Protein AF-A0A374TNW5-F1 (afdb_monomer_lite)

Foldseek 3Di:
DDDDDWDAWFKDWAQWQVRDIAIFHTHPVLLVLCCVQPVPLSVLLVCLLVVDVLPPLVSLLSLRLSRRSSVVCVVPVHCPPPDDSVRCVVGGHPDSVRSNLRSCCRTPVVVVVVVVVVVVVVVPD

Sequence (125 aa):
MPKPKRNINASTEIEMSDGTKLKLTISWGLLIKLRALNKQLYSKFSGVVMAGAADDVLKMLDIVYCGYICQYIEDNNTLADALTQDEFIAVAPADVEAVTMAAMELISPKKMARFQNRSESAQGN

pLDDT: mean 84.32, std 17.37, range [36.81, 98.31]

Secondary structure (DSSP, 8-state):
-PPP-----EEEEEE-TTS-EEEEEE-HHHHHHHHHH-HHHHHHHHHHHHH--TT-HHHHHHHHHHHHHHHHHHHHSS-TTSPPHHHHHHT--S-HHHHHHHHHHHH-HHHHHHHHHHHHHHS--

Radius of gyration: 14.82 Å; chains: 1; bounding box: 36×27×52 Å

Structure (mmCIF, N/CA/C/O backbone):
data_AF-A0A374TNW5-F1
#
_entry.id   AF-A0A374TNW5-F1
#
loop_
_atom_site.group_PDB
_atom_site.id
_atom_site.type_symbol
_atom_site.label_atom_id
_atom_site.label_alt_id
_atom_site.label_comp_id
_atom_site.label_asym_id
_atom_site.label_entity_id
_atom_site.label_seq_id
_atom_site.pdbx_PDB_ins_code
_atom_site.Cartn_x
_atom_site.Cartn_y
_atom_site.Cartn_z
_atom_site.occupancy
_atom_site.B_iso_or_equiv
_atom_site.auth_seq_id
_atom_site.auth_comp_id
_atom_site.auth_asym_id
_atom_site.auth_atom_id
_atom_site.pdbx_PDB_model_num
ATOM 1 N N . MET A 1 1 ? 23.887 8.740 -12.421 1.00 41.75 1 MET A N 1
ATOM 2 C CA . MET A 1 1 ? 22.491 9.104 -12.762 1.00 41.75 1 MET A CA 1
ATOM 3 C C . MET A 1 1 ? 21.853 9.814 -11.572 1.00 41.75 1 MET A C 1
ATOM 5 O O . MET A 1 1 ? 22.060 9.349 -10.455 1.00 41.75 1 MET A O 1
ATOM 9 N N . PRO A 1 2 ? 21.128 10.931 -11.755 1.00 43.25 2 PRO A N 1
ATOM 10 C CA . PRO A 1 2 ? 20.403 11.572 -10.659 1.00 43.25 2 PRO A CA 1
ATOM 11 C C . PRO A 1 2 ? 19.298 10.642 -10.138 1.00 43.25 2 PRO A C 1
ATOM 13 O O . PRO A 1 2 ? 18.557 10.053 -10.927 1.00 43.25 2 PRO A O 1
ATOM 16 N N . LYS A 1 3 ? 19.192 10.496 -8.810 1.00 47.06 3 LYS A N 1
ATOM 17 C CA . LYS A 1 3 ? 18.109 9.724 -8.185 1.00 47.06 3 LYS A CA 1
ATOM 18 C C . LYS A 1 3 ? 16.762 10.347 -8.582 1.00 47.06 3 LYS A C 1
ATOM 20 O O . LYS A 1 3 ? 16.631 11.573 -8.535 1.00 47.06 3 LYS A O 1
ATOM 25 N N . PRO A 1 4 ? 15.766 9.549 -8.993 1.00 51.69 4 PRO A N 1
ATOM 26 C CA . PRO A 1 4 ? 14.474 10.087 -9.397 1.00 51.69 4 PRO A CA 1
ATOM 27 C C . PRO A 1 4 ? 13.807 10.832 -8.233 1.00 51.69 4 PRO A C 1
ATOM 29 O O . PRO A 1 4 ? 13.768 10.328 -7.112 1.00 51.69 4 PRO A O 1
ATOM 32 N N . LYS A 1 5 ? 13.267 12.029 -8.504 1.00 53.62 5 LYS A N 1
ATOM 33 C CA . LYS A 1 5 ? 12.418 12.762 -7.552 1.00 53.62 5 LYS A CA 1
ATOM 34 C C . LYS A 1 5 ? 11.108 11.988 -7.376 1.00 53.62 5 LYS A C 1
ATOM 36 O O . LYS A 1 5 ? 10.337 11.880 -8.328 1.00 53.62 5 LYS A O 1
ATOM 41 N N . ARG A 1 6 ? 10.888 11.433 -6.183 1.00 61.84 6 ARG A N 1
ATOM 42 C CA . ARG A 1 6 ? 9.651 10.737 -5.799 1.00 61.84 6 ARG A CA 1
ATOM 43 C C . ARG A 1 6 ? 8.671 11.771 -5.257 1.00 61.84 6 ARG A C 1
ATOM 45 O O . ARG A 1 6 ? 9.042 12.546 -4.380 1.00 61.84 6 ARG A O 1
ATOM 52 N N . ASN A 1 7 ? 7.460 11.800 -5.800 1.00 66.31 7 ASN A N 1
ATOM 53 C CA . ASN A 1 7 ? 6.385 12.654 -5.303 1.0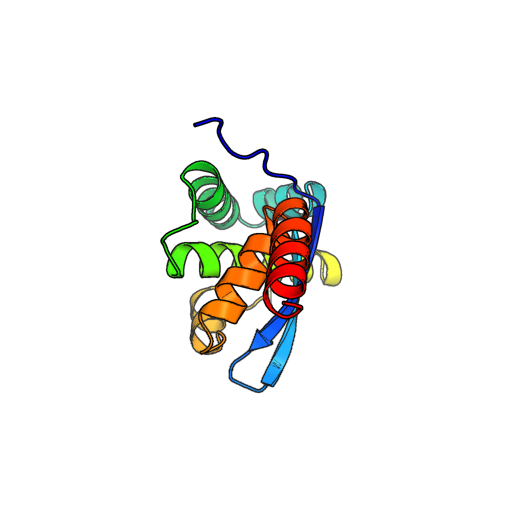0 66.31 7 ASN A CA 1
ATOM 54 C C . ASN A 1 7 ? 5.337 11.741 -4.672 1.00 66.31 7 ASN A C 1
ATOM 56 O O . ASN A 1 7 ? 4.977 10.735 -5.274 1.00 66.31 7 ASN A O 1
ATOM 60 N N . ILE A 1 8 ? 4.892 12.099 -3.474 1.00 69.25 8 ILE A N 1
ATOM 61 C CA . ILE A 1 8 ? 3.823 11.431 -2.727 1.00 69.25 8 ILE A CA 1
ATOM 62 C C . ILE A 1 8 ? 2.598 12.352 -2.752 1.00 69.25 8 ILE A C 1
ATOM 64 O O . ILE A 1 8 ? 2.783 13.569 -2.850 1.00 69.25 8 ILE A O 1
ATOM 68 N N . ASN A 1 9 ? 1.396 11.768 -2.650 1.00 82.38 9 ASN A N 1
ATOM 69 C CA . ASN A 1 9 ? 0.061 12.314 -2.950 1.00 82.38 9 ASN A CA 1
ATOM 70 C C . ASN A 1 9 ? -0.399 11.920 -4.360 1.00 82.38 9 ASN A C 1
ATOM 72 O O . ASN A 1 9 ? -0.312 12.709 -5.301 1.00 82.38 9 ASN A O 1
ATOM 76 N N . ALA A 1 10 ? -0.861 10.681 -4.484 1.00 89.69 10 ALA A N 1
ATOM 77 C CA . ALA A 1 10 ? -1.432 10.123 -5.702 1.00 89.69 10 ALA A CA 1
ATOM 78 C C . ALA A 1 10 ? -2.509 9.095 -5.349 1.00 89.69 10 ALA A C 1
ATOM 80 O O . ALA A 1 10 ? -2.457 8.487 -4.276 1.00 89.69 10 ALA A O 1
ATOM 81 N N . SER A 1 11 ? -3.441 8.902 -6.273 1.00 92.00 11 SER A N 1
ATOM 82 C CA . SER A 1 11 ? -4.442 7.847 -6.231 1.00 92.00 11 SER A CA 1
ATOM 83 C C . SER A 1 11 ? -4.578 7.196 -7.605 1.00 92.00 11 SER A C 1
ATOM 85 O O . SER A 1 11 ? -4.284 7.823 -8.624 1.00 92.00 11 SER A O 1
ATOM 87 N N . THR A 1 12 ? -4.979 5.930 -7.617 1.00 94.50 12 THR A N 1
ATOM 88 C CA . THR A 1 12 ? -5.273 5.138 -8.818 1.00 94.50 12 THR A CA 1
ATOM 89 C C . THR A 1 12 ? -6.238 4.003 -8.456 1.00 94.50 12 THR A C 1
ATOM 91 O O . THR A 1 12 ? -6.684 3.903 -7.310 1.00 94.50 12 THR A O 1
ATOM 94 N N . GLU A 1 13 ? -6.575 3.151 -9.415 1.00 95.38 13 GLU A N 1
ATOM 95 C CA . GLU A 1 13 ? -7.419 1.974 -9.229 1.00 95.38 13 GLU A CA 1
ATOM 96 C C . GLU A 1 13 ? -6.728 0.734 -9.795 1.00 95.38 13 GLU A C 1
ATOM 98 O O . GLU A 1 13 ? -5.944 0.816 -10.740 1.00 95.38 13 GLU A O 1
ATOM 103 N N . ILE A 1 14 ? -7.020 -0.425 -9.212 1.00 95.50 14 ILE A N 1
ATOM 104 C CA . ILE A 1 14 ? -6.533 -1.712 -9.702 1.00 95.50 14 ILE A CA 1
ATOM 105 C C . ILE A 1 14 ? -7.667 -2.733 -9.710 1.00 95.50 14 ILE A C 1
ATOM 107 O O . ILE A 1 14 ? -8.478 -2.781 -8.784 1.00 95.50 14 ILE A O 1
ATOM 111 N N . GLU A 1 15 ? -7.739 -3.530 -10.772 1.00 96.25 15 GLU A N 1
ATOM 112 C CA . GLU A 1 15 ? -8.688 -4.636 -10.893 1.00 96.25 15 GLU A CA 1
ATOM 113 C C . GLU A 1 15 ? -8.017 -5.935 -10.438 1.00 96.25 15 GLU A C 1
ATOM 115 O O . GLU A 1 15 ? -6.981 -6.327 -10.970 1.00 96.25 15 GLU A O 1
ATOM 120 N N . MET A 1 16 ? -8.591 -6.564 -9.418 1.00 94.62 16 MET A N 1
ATOM 121 C CA . MET A 1 16 ? -8.114 -7.790 -8.786 1.00 94.62 16 MET A CA 1
ATOM 122 C C . MET A 1 16 ? -8.509 -9.022 -9.614 1.00 94.62 16 MET A C 1
ATOM 124 O O . MET A 1 16 ? -9.346 -8.950 -10.512 1.00 94.62 16 MET A O 1
ATOM 128 N N . SER A 1 17 ? -7.917 -10.181 -9.314 1.00 93.94 17 SER A N 1
ATOM 129 C CA . SER A 1 17 ? -8.158 -11.424 -10.074 1.00 93.94 17 SER A CA 1
ATOM 130 C C . SER A 1 17 ? -9.603 -11.937 -10.022 1.00 93.94 17 SER A C 1
ATOM 132 O O . SER A 1 17 ? -10.036 -12.651 -10.925 1.00 93.94 17 SER A O 1
ATOM 134 N N . ASP A 1 18 ? -10.357 -11.559 -8.992 1.00 91.31 18 ASP A N 1
ATOM 135 C CA . ASP A 1 18 ? -11.780 -11.863 -8.827 1.00 91.31 18 ASP A CA 1
ATOM 136 C C . ASP A 1 18 ? -12.703 -10.844 -9.530 1.00 91.31 18 ASP A C 1
ATOM 138 O O . ASP A 1 18 ? -13.927 -10.954 -9.445 1.00 91.31 18 ASP A O 1
ATOM 142 N N . GLY A 1 19 ? -12.131 -9.856 -10.230 1.00 92.31 19 GLY A N 1
ATOM 143 C CA . GLY A 1 19 ? -12.843 -8.760 -10.890 1.00 92.31 19 GLY A CA 1
ATOM 144 C C . GLY A 1 19 ? -13.180 -7.584 -9.968 1.00 92.31 19 GLY A C 1
ATOM 145 O O . GLY A 1 19 ? -13.754 -6.591 -10.424 1.00 92.31 19 GLY A O 1
ATOM 146 N N . THR A 1 20 ? -12.830 -7.651 -8.678 1.00 93.12 20 THR A N 1
ATOM 147 C CA . THR A 1 20 ? -13.035 -6.545 -7.739 1.00 93.12 20 THR A CA 1
ATOM 148 C C . THR A 1 20 ? -12.136 -5.369 -8.109 1.00 93.12 20 THR A C 1
ATOM 150 O O . THR A 1 20 ? -10.939 -5.531 -8.326 1.00 93.12 20 THR A O 1
ATOM 153 N N . LYS A 1 21 ? -12.682 -4.150 -8.125 1.00 95.31 21 LYS A N 1
ATOM 154 C CA . LYS A 1 21 ? -11.893 -2.925 -8.320 1.00 95.31 21 LYS A CA 1
ATOM 155 C C . LYS A 1 21 ? -11.581 -2.274 -6.984 1.00 95.31 21 LYS A C 1
ATOM 157 O O . LYS A 1 21 ? -12.494 -1.900 -6.249 1.00 95.31 21 LYS A O 1
ATOM 162 N N . LEU A 1 22 ? -10.296 -2.118 -6.684 1.00 95.62 22 LEU A N 1
ATOM 163 C CA . LEU A 1 22 ? -9.817 -1.463 -5.472 1.00 95.62 22 LEU A CA 1
ATOM 164 C C . LEU A 1 22 ? -9.251 -0.086 -5.798 1.00 95.62 22 LEU A C 1
ATOM 166 O O . LEU A 1 22 ? -8.427 0.069 -6.698 1.00 95.62 22 LEU A O 1
ATOM 170 N N . LYS A 1 23 ? -9.660 0.910 -5.011 1.00 96.75 23 LYS A N 1
ATOM 171 C CA . LYS A 1 23 ? -9.017 2.224 -4.996 1.00 96.75 23 LYS A CA 1
ATOM 172 C C . LYS A 1 23 ? -7.726 2.150 -4.196 1.00 96.75 23 LYS A C 1
ATOM 174 O O . LYS A 1 23 ? -7.670 1.513 -3.145 1.00 96.75 23 LYS A O 1
ATOM 179 N N . LEU A 1 24 ? -6.701 2.826 -4.690 1.00 96.88 24 LEU A N 1
ATOM 180 C CA . LEU A 1 24 ? -5.388 2.900 -4.073 1.00 96.88 24 LEU A CA 1
ATOM 181 C C . LEU A 1 24 ? -5.023 4.366 -3.895 1.00 96.88 24 LEU A C 1
ATOM 183 O O . LEU A 1 24 ? -5.087 5.130 -4.854 1.00 96.88 24 LEU A O 1
ATOM 187 N N . THR A 1 25 ? -4.564 4.743 -2.706 1.00 95.94 25 THR A N 1
ATOM 188 C CA . THR A 1 25 ? -4.142 6.119 -2.425 1.00 95.94 25 THR A CA 1
ATOM 189 C C . THR A 1 25 ? -2.893 6.114 -1.564 1.00 95.94 25 THR A C 1
ATOM 191 O O . THR A 1 25 ? -2.793 5.352 -0.613 1.00 95.94 25 THR A O 1
ATOM 194 N N . ILE A 1 26 ? -1.933 6.994 -1.848 1.00 94.94 26 ILE A N 1
ATOM 195 C CA . ILE A 1 26 ? -0.816 7.274 -0.939 1.00 94.94 26 ILE A CA 1
ATOM 196 C C . ILE A 1 26 ? -0.696 8.783 -0.757 1.00 94.94 26 ILE A C 1
ATOM 198 O O . ILE A 1 26 ? -0.419 9.521 -1.704 1.00 94.94 26 ILE A O 1
ATOM 202 N N . SER A 1 27 ? -0.821 9.239 0.489 1.00 92.62 27 SER A N 1
ATOM 203 C CA . SER A 1 27 ? -0.568 10.623 0.894 1.00 92.62 27 SER A CA 1
ATOM 204 C C . SER A 1 27 ? 0.287 10.682 2.156 1.00 92.62 27 SER A C 1
ATOM 206 O O . SER A 1 27 ? 0.349 9.725 2.932 1.00 92.62 27 SER A O 1
ATOM 208 N N . TRP A 1 28 ? 0.937 11.820 2.404 1.00 91.88 28 TRP A N 1
ATOM 209 C CA . TRP A 1 28 ? 1.736 11.998 3.624 1.00 91.88 28 TRP A CA 1
ATOM 210 C C . TRP A 1 28 ? 0.912 11.797 4.900 1.00 91.88 28 TRP A C 1
ATOM 212 O O . TRP A 1 28 ? 1.378 11.151 5.837 1.00 91.88 28 TRP A O 1
ATOM 222 N N . GLY A 1 29 ? -0.322 12.312 4.923 1.00 94.06 29 GLY A N 1
ATOM 223 C CA . GLY A 1 29 ? -1.222 12.170 6.067 1.00 94.06 29 GLY A CA 1
ATOM 224 C C . GLY A 1 29 ? -1.577 10.709 6.343 1.00 94.06 29 GLY A C 1
ATOM 225 O O . GLY A 1 29 ? -1.498 10.263 7.488 1.00 94.06 29 GLY A O 1
ATOM 226 N N . LEU A 1 30 ? -1.892 9.942 5.297 1.00 96.44 30 LEU A N 1
ATOM 227 C CA . LEU A 1 30 ? -2.238 8.524 5.428 1.00 96.44 30 LEU A CA 1
ATOM 228 C C . LEU A 1 30 ? -1.030 7.668 5.815 1.00 96.44 30 LEU A C 1
ATOM 230 O O . LEU A 1 30 ? -1.172 6.764 6.630 1.00 96.44 30 LEU A O 1
ATOM 234 N N . LEU A 1 31 ? 0.171 7.991 5.331 1.00 95.81 31 LEU A N 1
ATOM 235 C CA . LEU A 1 31 ? 1.397 7.309 5.754 1.00 95.81 31 LEU A CA 1
ATOM 236 C C . LEU A 1 31 ? 1.731 7.559 7.232 1.00 95.81 31 LEU A C 1
ATOM 238 O O . LEU A 1 31 ? 2.212 6.655 7.915 1.00 95.81 31 LEU A O 1
ATOM 242 N N . ILE A 1 32 ? 1.455 8.762 7.750 1.00 96.44 32 ILE A N 1
ATOM 243 C CA . ILE A 1 32 ? 1.597 9.059 9.184 1.00 96.44 32 ILE A CA 1
ATOM 244 C C . ILE A 1 32 ? 0.595 8.235 9.999 1.00 96.44 32 ILE A C 1
ATOM 246 O O . ILE A 1 32 ? 0.990 7.614 10.988 1.00 96.44 32 ILE A O 1
ATOM 250 N N . LYS A 1 33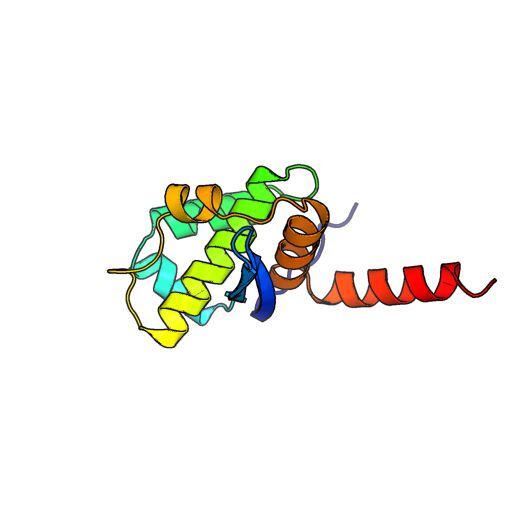 ? -0.674 8.179 9.569 1.00 96.94 33 LYS A N 1
ATOM 251 C CA . LYS A 1 33 ? -1.695 7.340 10.216 1.00 96.94 33 LYS A CA 1
ATOM 252 C C . LYS A 1 33 ? -1.306 5.862 10.185 1.00 96.94 33 LYS A C 1
ATOM 254 O O . LYS A 1 33 ? -1.325 5.206 11.221 1.00 96.94 33 LYS A O 1
ATOM 259 N N . LEU A 1 34 ? -0.866 5.362 9.031 1.00 97.25 34 LEU A N 1
ATOM 260 C CA . LEU A 1 34 ? -0.374 3.998 8.883 1.00 97.25 34 LEU A CA 1
ATOM 261 C C . LEU A 1 34 ? 0.786 3.720 9.837 1.00 97.25 34 LEU A C 1
ATOM 263 O O . LEU A 1 34 ? 0.779 2.704 10.514 1.00 97.25 34 LEU A O 1
ATOM 267 N N . ARG A 1 35 ? 1.767 4.618 9.954 1.00 97.38 35 ARG A N 1
ATOM 268 C CA . ARG A 1 35 ? 2.879 4.434 10.896 1.00 97.38 35 ARG A CA 1
ATOM 269 C C . ARG A 1 35 ? 2.406 4.323 12.348 1.00 97.38 35 ARG A C 1
ATOM 271 O O . ARG A 1 35 ? 3.025 3.585 13.114 1.00 97.38 35 ARG A O 1
ATOM 278 N N . ALA A 1 36 ? 1.364 5.064 12.723 1.00 97.19 36 ALA A N 1
ATOM 279 C CA . ALA A 1 36 ? 0.783 5.011 14.062 1.00 97.19 36 ALA A CA 1
ATOM 280 C C . ALA A 1 36 ? 0.014 3.703 14.312 1.00 97.19 36 ALA A C 1
ATOM 282 O O . ALA A 1 36 ? 0.136 3.134 15.392 1.00 97.19 36 ALA A O 1
ATOM 283 N N . LEU A 1 37 ? -0.727 3.211 13.313 1.00 96.50 37 LEU A N 1
ATOM 284 C CA . LEU A 1 37 ? -1.528 1.985 13.405 1.00 96.50 37 LEU A CA 1
ATOM 285 C C . LEU A 1 37 ? -0.687 0.708 13.233 1.00 96.50 37 LEU A C 1
ATOM 287 O O . LEU A 1 37 ? -0.902 -0.284 13.919 1.00 96.50 37 LEU A O 1
ATOM 291 N N . ASN A 1 38 ? 0.284 0.728 12.321 1.00 96.38 38 ASN A N 1
ATOM 292 C CA . ASN A 1 38 ? 1.150 -0.396 11.988 1.00 96.38 38 ASN A CA 1
ATOM 293 C C . ASN A 1 38 ? 2.536 0.083 11.512 1.00 96.38 38 ASN A C 1
ATOM 295 O O . ASN A 1 38 ? 2.828 0.241 10.320 1.00 96.38 38 ASN A O 1
ATOM 299 N N . LYS A 1 39 ? 3.442 0.269 12.478 1.00 96.12 39 LYS A N 1
ATOM 300 C CA . LYS A 1 39 ? 4.827 0.699 12.234 1.00 96.12 39 LYS A CA 1
ATOM 301 C C . LYS A 1 39 ? 5.603 -0.266 11.330 1.00 96.12 39 LYS A C 1
ATOM 303 O O . LYS A 1 39 ? 6.469 0.187 10.577 1.00 96.12 39 LYS A O 1
ATOM 308 N N . GLN A 1 40 ? 5.326 -1.568 11.405 1.00 95.19 40 GLN A N 1
ATOM 309 C CA . GLN A 1 40 ? 6.042 -2.586 10.635 1.00 95.19 40 GLN A CA 1
ATOM 310 C C . GLN A 1 40 ? 5.719 -2.460 9.143 1.00 95.19 40 GLN A C 1
ATOM 312 O O . GLN A 1 40 ? 6.635 -2.413 8.322 1.00 95.19 40 GLN A O 1
ATOM 317 N N . LEU A 1 41 ? 4.434 -2.313 8.806 1.00 94.31 41 LEU A N 1
ATOM 318 C CA . LEU A 1 41 ? 3.971 -2.133 7.429 1.00 94.31 41 LEU A CA 1
ATOM 319 C C . LEU A 1 41 ? 4.529 -0.841 6.824 1.00 94.31 41 LEU A C 1
ATOM 321 O O . LEU A 1 41 ? 5.118 -0.868 5.743 1.00 94.31 41 LEU A O 1
ATOM 325 N N . TYR A 1 42 ? 4.464 0.270 7.568 1.00 95.62 42 TYR A N 1
ATOM 326 C CA . TYR A 1 42 ? 5.106 1.522 7.156 1.00 95.62 42 TYR A CA 1
ATOM 327 C C . TYR A 1 42 ? 6.611 1.342 6.898 1.00 95.62 42 TYR A C 1
ATOM 329 O O . TYR A 1 42 ? 7.137 1.819 5.892 1.00 95.62 42 TYR A O 1
ATOM 337 N N . SER A 1 43 ? 7.315 0.640 7.794 1.00 95.12 43 SER A N 1
ATOM 338 C CA . SER A 1 43 ? 8.760 0.416 7.668 1.00 95.12 43 SER A CA 1
ATOM 339 C C . SER A 1 43 ? 9.087 -0.381 6.406 1.00 95.12 43 SER A C 1
ATOM 341 O O . SER A 1 43 ? 9.981 0.023 5.661 1.00 95.12 43 SER A O 1
ATOM 343 N N . LYS A 1 44 ? 8.315 -1.438 6.115 1.00 92.75 44 LYS A N 1
ATOM 344 C CA . LYS A 1 44 ? 8.441 -2.244 4.893 1.00 92.75 44 LYS A CA 1
ATOM 345 C C . LYS A 1 44 ? 8.273 -1.384 3.638 1.00 92.75 44 LYS A C 1
ATOM 347 O O . LYS A 1 44 ? 9.190 -1.323 2.821 1.00 92.75 44 LYS A O 1
ATOM 352 N N . PHE A 1 45 ? 7.168 -0.642 3.542 1.00 92.31 45 PHE A N 1
ATOM 353 C CA . PHE A 1 45 ? 6.917 0.279 2.430 1.00 92.31 45 PHE A CA 1
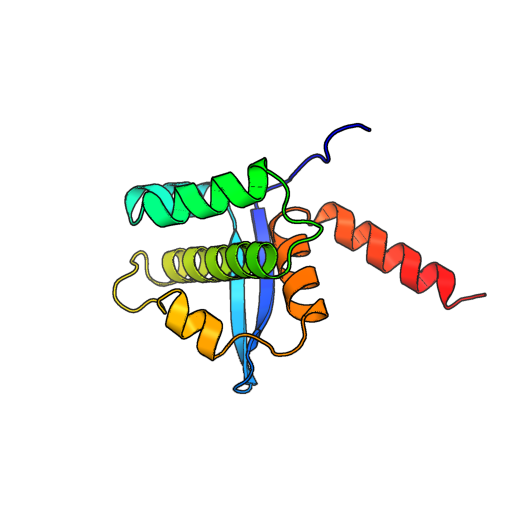ATOM 354 C C . PHE A 1 45 ? 8.051 1.301 2.265 1.00 92.31 45 PHE A C 1
ATOM 356 O O . PHE A 1 45 ? 8.588 1.479 1.172 1.00 92.31 45 PHE A O 1
ATOM 363 N N . SER A 1 46 ? 8.464 1.951 3.358 1.00 91.12 46 SER A N 1
ATOM 364 C CA . SER A 1 46 ? 9.522 2.963 3.314 1.00 91.12 46 SER A CA 1
ATOM 365 C C . SER A 1 46 ? 10.859 2.383 2.841 1.00 91.12 46 SER A C 1
ATOM 367 O O . SER A 1 46 ? 11.562 3.029 2.064 1.00 91.12 46 SER A O 1
ATOM 369 N N . GLY A 1 47 ? 11.182 1.149 3.242 1.00 89.69 47 GLY A N 1
ATOM 370 C CA . GLY A 1 47 ? 12.367 0.423 2.796 1.00 89.69 47 GLY A CA 1
ATOM 371 C C . GLY A 1 47 ? 12.328 0.140 1.298 1.00 89.69 47 GLY A C 1
ATOM 372 O O . GLY A 1 47 ? 13.286 0.465 0.597 1.00 89.69 47 GLY A O 1
ATOM 373 N N . VAL A 1 48 ? 11.200 -0.372 0.796 1.00 88.62 48 VAL A N 1
ATOM 374 C CA . VAL A 1 48 ? 10.974 -0.620 -0.637 1.00 88.62 48 VAL A CA 1
ATOM 375 C C . VAL A 1 48 ? 11.139 0.661 -1.452 1.00 88.62 48 VAL A C 1
ATOM 377 O O . VAL A 1 48 ? 11.927 0.712 -2.402 1.00 88.62 48 VAL A O 1
ATOM 380 N N . VAL A 1 49 ? 10.453 1.732 -1.048 1.00 84.19 49 VAL A N 1
ATOM 381 C CA . VAL A 1 49 ? 10.523 3.013 -1.751 1.00 84.19 49 VAL A CA 1
ATOM 382 C C . VAL A 1 49 ? 11.943 3.566 -1.717 1.00 84.19 49 VAL A C 1
ATOM 384 O O . VAL A 1 49 ? 12.421 4.031 -2.746 1.00 84.19 49 VAL A O 1
ATOM 387 N N . MET A 1 50 ? 12.653 3.504 -0.587 1.00 79.94 50 MET A N 1
ATOM 388 C CA . MET A 1 50 ? 14.009 4.051 -0.466 1.00 79.94 50 MET A CA 1
ATOM 389 C C . MET A 1 50 ? 15.051 3.249 -1.250 1.00 79.94 50 MET A C 1
ATOM 391 O O . MET A 1 50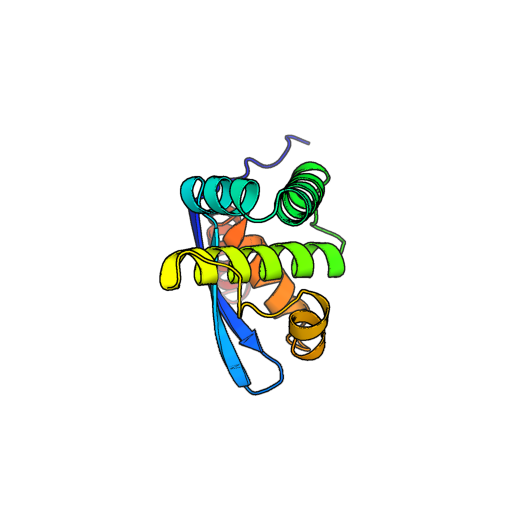 ? 15.845 3.870 -1.966 1.00 79.94 50 MET A O 1
ATOM 395 N N . ALA A 1 51 ? 15.008 1.916 -1.172 1.00 78.56 51 ALA A N 1
ATOM 396 C CA . ALA A 1 51 ? 15.911 1.006 -1.879 1.00 78.56 51 ALA A CA 1
ATOM 397 C C . ALA A 1 51 ? 15.728 1.052 -3.405 1.00 78.56 51 ALA A C 1
ATOM 399 O O . ALA A 1 51 ? 16.688 0.861 -4.146 1.00 78.56 51 ALA A O 1
ATOM 400 N N . GLY A 1 52 ? 14.522 1.392 -3.866 1.00 70.56 52 GLY A N 1
ATOM 401 C CA . GLY A 1 52 ? 14.140 1.310 -5.270 1.00 70.56 52 GLY A CA 1
ATOM 402 C C . GLY A 1 52 ? 13.425 -0.009 -5.555 1.00 70.56 52 GLY A C 1
ATOM 403 O O . GLY A 1 52 ? 13.876 -1.075 -5.144 1.00 70.56 52 GLY A O 1
ATOM 404 N N . ALA A 1 53 ? 12.295 0.090 -6.253 1.00 69.31 53 ALA A N 1
ATOM 405 C CA . ALA A 1 53 ? 11.406 -1.035 -6.544 1.00 69.31 53 ALA A CA 1
ATOM 406 C C . ALA A 1 53 ? 11.349 -1.396 -8.038 1.00 69.31 53 ALA A C 1
ATOM 408 O O . ALA A 1 53 ? 10.655 -2.333 -8.398 1.00 69.31 53 ALA A O 1
ATOM 409 N N . ALA A 1 54 ? 12.058 -0.652 -8.900 1.00 64.62 54 ALA A N 1
ATOM 410 C CA . ALA A 1 54 ? 11.858 -0.653 -10.354 1.00 64.62 54 ALA A CA 1
ATOM 411 C C . ALA A 1 54 ? 11.967 -2.035 -11.021 1.00 64.62 54 ALA A C 1
ATOM 413 O O . ALA A 1 54 ? 11.250 -2.275 -11.983 1.00 64.62 54 ALA A O 1
ATOM 414 N N . ASP A 1 55 ? 12.804 -2.924 -10.483 1.00 71.31 55 ASP A N 1
ATOM 415 C CA . ASP A 1 55 ? 13.143 -4.204 -11.118 1.00 71.31 55 ASP A CA 1
ATOM 416 C C . ASP A 1 55 ? 12.605 -5.423 -10.340 1.00 71.31 55 ASP A C 1
ATOM 418 O O . ASP A 1 55 ? 13.035 -6.550 -10.571 1.00 71.31 55 ASP A O 1
ATOM 422 N N . ASP A 1 56 ? 11.700 -5.216 -9.376 1.00 87.00 56 ASP A N 1
ATOM 423 C CA . ASP A 1 56 ? 11.217 -6.272 -8.480 1.00 87.00 56 ASP A CA 1
ATOM 424 C C . ASP A 1 56 ? 9.692 -6.206 -8.329 1.00 87.00 56 ASP A C 1
ATOM 426 O O . ASP A 1 56 ? 9.148 -5.355 -7.622 1.00 87.00 56 ASP A O 1
ATOM 430 N N . VAL A 1 57 ? 8.999 -7.126 -9.006 1.00 86.81 57 VAL A N 1
ATOM 431 C CA . VAL A 1 57 ? 7.530 -7.180 -9.037 1.00 86.81 57 VAL A CA 1
ATOM 432 C C . VAL A 1 57 ? 6.916 -7.364 -7.648 1.00 86.81 57 VAL A C 1
ATOM 434 O O . VAL A 1 57 ? 5.878 -6.774 -7.359 1.00 86.81 57 VAL A O 1
ATOM 437 N N . LEU A 1 58 ? 7.569 -8.105 -6.749 1.00 90.38 58 LEU A N 1
ATOM 438 C CA . LEU A 1 58 ? 7.054 -8.309 -5.394 1.00 90.38 58 LEU A CA 1
ATOM 439 C C . LEU A 1 58 ? 7.140 -7.012 -4.583 1.00 90.38 58 LEU A C 1
ATOM 441 O O . LEU A 1 58 ? 6.228 -6.687 -3.825 1.00 90.38 58 LEU A O 1
ATOM 445 N N . LYS A 1 59 ? 8.186 -6.211 -4.811 1.00 91.31 59 LYS A N 1
ATOM 446 C CA . LYS A 1 59 ? 8.284 -4.858 -4.246 1.00 91.31 59 LYS A CA 1
ATOM 447 C C . LYS A 1 59 ? 7.267 -3.892 -4.851 1.00 91.31 59 LYS A C 1
ATOM 449 O O . LYS A 1 59 ? 6.792 -3.004 -4.145 1.00 91.31 59 LYS A O 1
ATOM 454 N N . MET A 1 60 ? 6.915 -4.038 -6.128 1.00 92.38 60 MET A N 1
ATOM 455 C CA . MET A 1 60 ? 5.809 -3.268 -6.711 1.00 92.38 60 MET A CA 1
ATOM 456 C C . MET A 1 60 ? 4.482 -3.643 -6.056 1.00 92.38 60 MET A C 1
ATOM 458 O O . MET A 1 60 ? 3.724 -2.756 -5.668 1.00 92.38 60 MET A O 1
ATOM 462 N N . LEU A 1 61 ? 4.245 -4.933 -5.823 1.00 93.62 61 LEU A N 1
ATOM 463 C CA . LEU A 1 61 ? 3.052 -5.405 -5.128 1.00 93.62 61 LEU A CA 1
ATOM 464 C C . LEU A 1 61 ? 2.986 -4.899 -3.675 1.00 93.62 61 LEU A C 1
ATOM 466 O O . LEU A 1 61 ? 1.917 -4.503 -3.218 1.00 93.62 61 LEU A O 1
ATOM 470 N N . ASP A 1 62 ? 4.123 -4.796 -2.975 1.00 94.62 62 ASP A N 1
ATOM 471 C CA . ASP A 1 62 ? 4.201 -4.143 -1.656 1.00 94.62 62 ASP A CA 1
ATOM 472 C C . ASP A 1 62 ? 3.758 -2.666 -1.696 1.00 94.62 62 ASP A C 1
ATOM 474 O O . ASP A 1 62 ? 3.138 -2.171 -0.750 1.00 94.62 62 ASP A O 1
ATOM 478 N N . ILE A 1 63 ? 4.072 -1.942 -2.777 1.00 94.56 63 ILE A N 1
ATOM 479 C CA . ILE A 1 63 ? 3.638 -0.549 -2.968 1.00 94.56 63 ILE A CA 1
ATOM 480 C C . ILE A 1 63 ? 2.127 -0.488 -3.207 1.00 94.56 63 ILE A C 1
ATOM 482 O O . ILE A 1 63 ? 1.458 0.339 -2.586 1.00 94.56 63 ILE A O 1
ATOM 486 N N . VAL A 1 64 ? 1.592 -1.363 -4.064 1.00 96.00 64 VAL A N 1
ATOM 487 C CA . VAL A 1 64 ? 0.147 -1.462 -4.329 1.00 96.00 64 VAL A CA 1
ATOM 488 C C . VAL A 1 64 ? -0.611 -1.783 -3.039 1.00 96.00 64 VAL A C 1
ATOM 490 O O . VAL A 1 64 ? -1.564 -1.083 -2.702 1.00 96.00 64 VAL A O 1
ATOM 493 N N . TYR A 1 65 ? -0.143 -2.763 -2.262 1.00 97.25 65 TYR A N 1
ATOM 494 C CA . TYR A 1 65 ? -0.743 -3.118 -0.976 1.00 97.25 65 TYR A CA 1
ATOM 495 C C . TYR A 1 65 ? -0.717 -1.949 0.021 1.00 97.25 65 TYR A C 1
ATOM 497 O O . TYR A 1 65 ? -1.708 -1.685 0.698 1.00 97.25 65 TYR A O 1
ATOM 505 N N . CYS A 1 66 ? 0.375 -1.178 0.077 1.00 96.88 66 CYS A N 1
ATOM 506 C CA . CYS A 1 66 ? 0.415 0.049 0.877 1.00 96.88 66 CYS A CA 1
ATOM 507 C C . CYS A 1 66 ? -0.644 1.070 0.419 1.00 96.88 66 CYS A C 1
ATOM 509 O O . CYS A 1 66 ? -1.309 1.677 1.257 1.00 96.88 66 CYS A O 1
ATOM 511 N N . GLY A 1 67 ? -0.840 1.223 -0.896 1.00 97.06 67 GLY A N 1
ATOM 512 C CA . GLY A 1 67 ? -1.893 2.066 -1.467 1.00 97.06 67 GLY A CA 1
ATOM 513 C C . GLY A 1 67 ? -3.302 1.630 -1.057 1.00 97.06 67 GLY A C 1
ATOM 514 O O . GLY A 1 67 ? -4.116 2.477 -0.693 1.00 97.06 67 GLY A O 1
ATOM 515 N N . TYR A 1 68 ? -3.565 0.321 -1.045 1.00 97.94 68 TYR A N 1
ATOM 516 C CA . TYR A 1 68 ? -4.814 -0.251 -0.532 1.00 97.94 68 TYR A CA 1
ATOM 517 C C . TYR A 1 68 ? -5.004 0.064 0.957 1.00 97.94 68 TYR A C 1
ATOM 519 O O . TYR A 1 68 ? -6.042 0.581 1.356 1.00 97.94 68 TYR A O 1
ATOM 527 N N . ILE A 1 69 ? -3.984 -0.179 1.783 1.00 98.31 69 ILE A N 1
ATOM 528 C CA . ILE A 1 69 ? -4.057 0.059 3.229 1.00 98.31 69 ILE A CA 1
ATOM 529 C C . ILE A 1 69 ? -4.282 1.539 3.546 1.00 98.31 69 ILE A C 1
ATOM 531 O O . ILE A 1 69 ? -5.067 1.880 4.430 1.00 98.31 69 ILE A O 1
ATOM 535 N N . CYS A 1 70 ? -3.608 2.436 2.832 1.00 97.75 70 CYS A N 1
ATOM 536 C CA . CYS A 1 70 ? -3.816 3.866 2.996 1.00 97.75 70 CYS A CA 1
ATOM 537 C C . CYS A 1 70 ? -5.235 4.287 2.584 1.00 97.75 70 CYS A C 1
ATOM 539 O O . CYS A 1 70 ? -5.847 5.041 3.338 1.00 97.75 70 CYS A O 1
ATOM 541 N N . GLN A 1 71 ? -5.777 3.769 1.476 1.00 97.88 71 GLN A N 1
ATOM 542 C CA . GLN A 1 71 ? -7.179 3.993 1.107 1.00 97.88 71 GLN A CA 1
ATOM 543 C C . GLN A 1 71 ? -8.137 3.448 2.178 1.00 97.88 71 GLN A C 1
ATOM 545 O O . GLN A 1 71 ? -9.057 4.136 2.604 1.00 97.88 71 GLN A O 1
ATOM 550 N N . TYR A 1 72 ? -7.882 2.248 2.698 1.00 98.25 72 TYR A N 1
ATOM 551 C CA . TYR A 1 72 ? -8.716 1.649 3.735 1.00 98.25 72 TYR A CA 1
ATOM 552 C C . TYR A 1 72 ? -8.731 2.490 5.023 1.00 98.25 72 TYR A C 1
ATOM 554 O O . TYR A 1 72 ? -9.784 2.683 5.632 1.00 98.25 72 TYR A O 1
ATOM 562 N N . ILE A 1 73 ? -7.578 3.037 5.428 1.00 97.88 73 ILE A N 1
ATOM 563 C CA . ILE A 1 73 ? -7.480 3.982 6.551 1.00 97.88 73 ILE A CA 1
ATOM 564 C C . ILE A 1 73 ? -8.236 5.282 6.251 1.00 97.88 73 ILE A C 1
ATOM 566 O O . ILE A 1 73 ? -8.790 5.880 7.172 1.00 97.88 73 ILE A O 1
ATOM 570 N N . GLU A 1 74 ? -8.220 5.761 5.009 1.00 97.19 74 GLU A N 1
ATOM 571 C CA . GLU A 1 74 ? -8.972 6.953 4.612 1.00 97.19 74 GLU A CA 1
ATOM 572 C C . GLU A 1 74 ? -10.474 6.751 4.820 1.00 97.19 74 GLU A C 1
ATOM 574 O O . GLU A 1 74 ? -11.113 7.588 5.458 1.00 97.19 74 GLU A O 1
ATOM 579 N N . ASP A 1 75 ? -10.992 5.605 4.380 1.00 97.00 75 ASP A N 1
ATOM 580 C CA . ASP A 1 75 ? -12.421 5.301 4.416 1.00 97.00 75 ASP A CA 1
ATOM 581 C C . ASP A 1 75 ? -12.912 4.889 5.817 1.00 97.00 75 ASP A C 1
ATOM 583 O O . ASP A 1 75 ? -14.028 5.226 6.208 1.00 97.00 75 ASP A O 1
ATOM 587 N N . ASN A 1 76 ? -12.078 4.193 6.602 1.00 97.06 76 ASN A N 1
ATOM 588 C CA . ASN A 1 76 ? -12.507 3.541 7.851 1.00 97.06 76 ASN A CA 1
ATOM 589 C C . ASN A 1 76 ? -11.789 4.047 9.114 1.00 97.06 76 ASN A C 1
ATOM 591 O O . ASN A 1 76 ? -12.210 3.752 10.231 1.00 97.06 76 ASN A O 1
ATOM 595 N N . ASN A 1 77 ? -10.684 4.786 8.971 1.00 94.12 77 ASN A N 1
ATOM 596 C CA . ASN A 1 77 ? -9.841 5.276 10.071 1.00 94.12 77 ASN A CA 1
ATOM 597 C C . ASN A 1 77 ? -9.347 4.172 11.041 1.00 94.12 77 ASN A C 1
ATOM 599 O O . ASN A 1 77 ? -9.059 4.438 12.209 1.00 94.12 77 ASN A O 1
ATOM 603 N N . THR A 1 78 ? -9.231 2.934 10.552 1.00 95.19 78 THR A N 1
ATOM 604 C CA . THR A 1 78 ? -8.783 1.738 11.285 1.00 95.19 78 THR A CA 1
ATOM 605 C C . THR A 1 78 ? -8.130 0.730 10.325 1.00 95.19 78 THR A C 1
ATOM 607 O O . THR A 1 78 ? -8.044 0.993 9.128 1.00 95.19 78 THR A O 1
ATOM 610 N N . LEU A 1 79 ? -7.664 -0.410 10.849 1.00 96.12 79 LEU A N 1
ATOM 611 C CA . LEU A 1 79 ? -7.156 -1.569 10.095 1.00 96.12 79 LEU A CA 1
ATOM 612 C C . LEU A 1 79 ? -7.852 -2.894 10.458 1.00 96.12 79 LEU A C 1
ATOM 614 O O . LEU A 1 79 ? -7.413 -3.937 9.992 1.00 96.12 79 LEU A O 1
ATOM 618 N N . ALA A 1 80 ? -8.874 -2.874 11.322 1.00 93.81 80 ALA A N 1
ATOM 619 C CA . ALA A 1 80 ? -9.423 -4.088 11.937 1.00 93.81 80 ALA A CA 1
ATOM 620 C C . ALA A 1 80 ? -9.916 -5.140 10.924 1.00 93.81 80 ALA A C 1
ATOM 622 O O .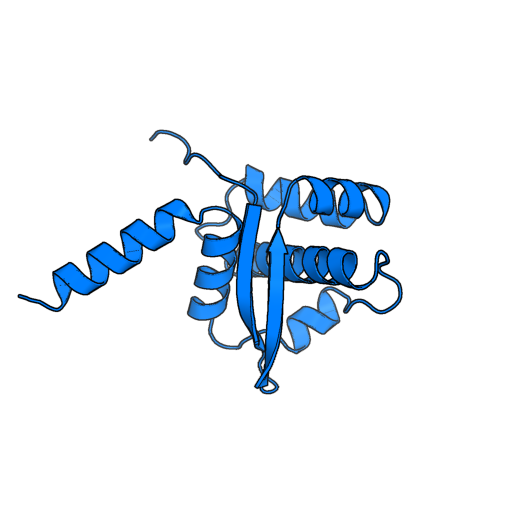 ALA A 1 80 ? -9.653 -6.319 11.133 1.00 93.81 80 ALA A O 1
ATOM 623 N N . ASP A 1 81 ? -10.537 -4.705 9.823 1.00 95.38 81 ASP A N 1
ATOM 624 C CA . ASP A 1 81 ? -11.076 -5.588 8.776 1.00 95.38 81 ASP A CA 1
ATOM 625 C C . ASP A 1 81 ? -10.409 -5.340 7.411 1.00 95.38 81 ASP A C 1
ATOM 627 O O . ASP A 1 81 ? -10.981 -5.618 6.355 1.00 95.38 81 ASP A O 1
ATOM 631 N N . ALA A 1 82 ? -9.208 -4.752 7.416 1.00 96.38 82 ALA A N 1
ATOM 632 C CA . ALA A 1 82 ? -8.407 -4.638 6.206 1.00 96.38 82 ALA A CA 1
ATOM 633 C C . ALA A 1 82 ? -7.858 -6.019 5.828 1.00 96.38 82 ALA A C 1
ATOM 635 O O . ALA A 1 82 ? -7.438 -6.774 6.706 1.00 96.38 82 ALA A O 1
ATOM 636 N N . LEU A 1 83 ? -7.792 -6.315 4.527 1.00 95.38 83 LEU A N 1
ATOM 637 C CA . LEU A 1 83 ? -7.104 -7.505 4.033 1.00 95.38 83 LEU A CA 1
ATOM 638 C C . LEU A 1 83 ? -5.671 -7.503 4.557 1.00 95.38 83 LEU A C 1
ATOM 640 O O . LEU A 1 83 ? -4.954 -6.502 4.455 1.00 95.38 83 LEU A O 1
ATOM 644 N N . THR A 1 84 ? -5.246 -8.643 5.083 1.00 95.75 84 THR A N 1
ATOM 645 C CA . THR A 1 84 ? -3.837 -8.894 5.349 1.00 95.75 84 THR A CA 1
ATOM 646 C C . THR A 1 84 ? -3.055 -8.941 4.039 1.00 95.75 84 THR A C 1
ATOM 648 O O . THR A 1 84 ? -3.609 -9.033 2.941 1.00 95.75 84 THR A O 1
ATOM 651 N N . GLN A 1 85 ? -1.727 -8.898 4.142 1.00 94.19 85 GLN A N 1
ATOM 652 C CA . GLN A 1 85 ? -0.886 -8.946 2.955 1.00 94.19 85 GLN A CA 1
ATOM 653 C C . GLN A 1 85 ? -1.052 -10.264 2.186 1.00 94.19 85 GLN A C 1
ATOM 655 O O . GLN A 1 85 ? -1.125 -10.237 0.961 1.00 94.19 85 GLN A O 1
ATOM 660 N N . ASP A 1 86 ? -1.133 -11.394 2.886 1.00 94.31 86 ASP A N 1
ATOM 661 C CA . ASP A 1 86 ? -1.276 -12.704 2.248 1.00 94.31 86 ASP A CA 1
ATOM 662 C C . ASP A 1 86 ? -2.639 -12.837 1.559 1.00 94.31 86 ASP A C 1
ATOM 664 O O . ASP A 1 86 ? -2.710 -13.318 0.430 1.00 94.31 86 ASP A O 1
ATOM 668 N N . GLU A 1 87 ? -3.708 -12.332 2.183 1.00 95.19 87 GLU A N 1
ATOM 669 C CA . GLU A 1 87 ? -5.042 -12.282 1.572 1.00 95.19 87 GLU A CA 1
ATOM 670 C C . GLU A 1 87 ? -5.061 -11.375 0.341 1.00 95.19 87 GLU A C 1
ATOM 672 O O . GLU A 1 87 ? -5.597 -11.761 -0.693 1.00 95.19 87 GLU A O 1
ATOM 677 N N . PHE A 1 88 ? -4.421 -10.204 0.413 1.00 95.19 88 PHE A N 1
ATOM 678 C CA . PHE A 1 88 ? -4.296 -9.300 -0.728 1.00 95.19 88 PHE A CA 1
ATOM 679 C C . PHE A 1 88 ? -3.529 -9.947 -1.890 1.00 95.19 88 PHE A C 1
ATOM 681 O O . PHE A 1 88 ? -3.933 -9.820 -3.044 1.00 95.19 88 PHE A O 1
ATOM 688 N N . ILE A 1 89 ? -2.433 -10.658 -1.600 1.00 93.00 89 ILE A N 1
ATOM 689 C CA . ILE A 1 89 ? -1.625 -11.359 -2.609 1.00 93.00 89 ILE A CA 1
ATOM 690 C C . ILE A 1 89 ? -2.407 -12.519 -3.230 1.00 93.00 89 ILE A C 1
ATOM 692 O O . ILE A 1 89 ? -2.310 -12.729 -4.437 1.00 93.00 89 ILE A O 1
ATOM 696 N N . ALA A 1 90 ? -3.202 -13.246 -2.441 1.00 93.00 90 ALA A N 1
ATOM 697 C CA . ALA A 1 90 ? -3.996 -14.372 -2.927 1.00 93.00 90 ALA A CA 1
ATOM 698 C C . ALA A 1 90 ? -5.013 -13.970 -4.007 1.00 93.00 90 ALA A C 1
ATOM 700 O O . ALA A 1 90 ? -5.347 -14.791 -4.858 1.00 93.00 90 ALA A O 1
ATOM 701 N N . VAL A 1 91 ? -5.473 -12.715 -3.985 1.00 93.88 91 VAL A N 1
ATOM 702 C CA . VAL A 1 91 ? -6.404 -12.161 -4.980 1.00 93.88 91 VAL A CA 1
ATOM 703 C C . VAL A 1 91 ? -5.759 -11.126 -5.903 1.00 93.88 91 VAL A C 1
ATOM 705 O O . VAL A 1 91 ? -6.456 -10.526 -6.726 1.00 93.88 91 VAL A O 1
ATOM 708 N N . ALA A 1 92 ? -4.441 -10.920 -5.810 1.00 91.75 92 ALA A N 1
ATOM 709 C CA . ALA A 1 92 ? -3.723 -9.928 -6.602 1.00 91.75 92 ALA A CA 1
ATOM 710 C C . ALA A 1 92 ? -3.932 -10.133 -8.115 1.00 91.75 92 ALA A C 1
ATOM 712 O O . ALA A 1 92 ? -4.157 -11.260 -8.566 1.00 91.75 92 ALA A O 1
ATOM 713 N N . PRO A 1 93 ? -3.848 -9.061 -8.923 1.00 91.56 93 PRO A N 1
ATOM 714 C CA . PRO A 1 93 ? -3.989 -9.180 -10.368 1.00 91.56 93 PRO A CA 1
ATOM 715 C C . PRO A 1 93 ? -2.932 -10.128 -10.942 1.00 91.56 93 PRO A C 1
ATOM 717 O O . PRO A 1 93 ? -1.754 -10.047 -10.590 1.00 91.56 93 PRO A O 1
ATOM 720 N N . ALA A 1 94 ? -3.342 -10.996 -11.869 1.00 89.06 94 ALA A N 1
ATOM 721 C CA . ALA A 1 94 ? -2.412 -11.851 -12.610 1.00 89.06 94 ALA A CA 1
ATOM 722 C C . ALA A 1 94 ? -1.551 -11.049 -13.607 1.00 89.06 94 ALA A C 1
ATOM 724 O O . ALA A 1 94 ? -0.491 -11.509 -14.035 1.00 89.06 94 ALA A O 1
ATOM 725 N N . ASP A 1 95 ? -2.008 -9.850 -13.973 1.00 92.31 95 ASP A N 1
ATOM 726 C CA . ASP A 1 95 ? -1.306 -8.934 -14.861 1.00 92.31 95 ASP A CA 1
ATOM 727 C C . ASP A 1 95 ? -0.208 -8.158 -14.106 1.00 92.31 95 ASP A C 1
ATOM 729 O O . ASP A 1 95 ? -0.456 -7.207 -13.359 1.00 92.31 95 ASP A O 1
ATOM 733 N N . VAL A 1 96 ? 1.040 -8.575 -14.330 1.00 90.62 96 VAL A N 1
ATOM 734 C CA . VAL A 1 96 ? 2.247 -7.950 -13.768 1.00 90.62 96 VAL A CA 1
ATOM 735 C C . VAL A 1 96 ? 2.429 -6.506 -14.248 1.00 90.62 96 VAL A C 1
ATOM 737 O O . VAL A 1 96 ? 2.953 -5.670 -13.500 1.00 90.62 96 VAL A O 1
ATOM 740 N N . GLU A 1 97 ? 2.016 -6.194 -15.476 1.00 91.31 97 GLU A N 1
ATOM 741 C CA . GLU A 1 97 ? 2.105 -4.843 -16.022 1.00 91.31 97 GLU A CA 1
ATOM 742 C C . GLU A 1 97 ? 1.129 -3.920 -15.292 1.00 91.31 97 GLU A C 1
ATOM 744 O O . GLU A 1 97 ? 1.545 -2.858 -14.827 1.00 91.31 97 GLU A O 1
ATOM 749 N N . ALA A 1 98 ? -0.108 -4.369 -15.058 1.00 92.00 98 ALA A N 1
ATOM 750 C CA . ALA A 1 98 ? -1.095 -3.624 -14.276 1.00 92.00 98 ALA A CA 1
ATOM 751 C C . ALA A 1 98 ? -0.595 -3.308 -12.853 1.00 92.00 98 ALA A C 1
ATOM 753 O O . ALA A 1 98 ? -0.670 -2.160 -12.404 1.00 92.00 98 ALA A O 1
ATOM 754 N N . VAL A 1 99 ? -0.004 -4.291 -12.160 1.00 94.19 99 VAL A N 1
ATOM 755 C CA . VAL A 1 99 ? 0.606 -4.091 -10.828 1.00 94.19 99 VAL A CA 1
ATOM 756 C C . VAL A 1 99 ? 1.732 -3.059 -10.886 1.00 94.19 99 VAL A C 1
ATOM 758 O O . VAL A 1 99 ? 1.812 -2.157 -10.047 1.00 94.19 99 VAL A O 1
ATOM 761 N N . THR A 1 100 ? 2.605 -3.173 -11.887 1.00 91.44 100 THR A N 1
ATOM 762 C CA . THR A 1 100 ? 3.745 -2.268 -12.063 1.00 91.44 100 THR A CA 1
ATOM 763 C C . THR A 1 100 ? 3.276 -0.843 -12.344 1.00 91.44 100 THR A C 1
ATOM 765 O O . THR A 1 100 ? 3.788 0.105 -11.743 1.00 91.44 100 THR A O 1
ATOM 768 N N . MET A 1 101 ? 2.278 -0.680 -13.214 1.00 90.94 101 MET A N 1
ATOM 769 C CA . MET A 1 101 ? 1.709 0.617 -13.552 1.00 90.94 101 MET A CA 1
ATOM 770 C C . MET A 1 101 ? 1.075 1.286 -12.335 1.00 90.94 101 MET A C 1
ATOM 772 O O . MET A 1 101 ? 1.461 2.408 -12.001 1.00 90.94 101 MET A O 1
ATOM 776 N N . ALA A 1 102 ? 0.202 0.574 -11.617 1.00 93.19 102 ALA A N 1
ATOM 777 C CA . ALA A 1 102 ? -0.444 1.083 -10.411 1.00 93.19 102 ALA A CA 1
ATOM 778 C C . ALA A 1 102 ? 0.589 1.512 -9.354 1.00 93.19 102 ALA A C 1
ATOM 780 O O . ALA A 1 102 ? 0.523 2.618 -8.812 1.00 93.19 102 ALA A O 1
ATOM 781 N N . ALA A 1 103 ? 1.615 0.689 -9.106 1.00 92.69 103 ALA A N 1
ATOM 782 C CA . ALA A 1 103 ? 2.694 1.041 -8.184 1.00 92.69 103 ALA A CA 1
ATOM 783 C C . ALA A 1 103 ? 3.424 2.325 -8.615 1.00 92.69 103 ALA A C 1
ATOM 785 O O . ALA A 1 103 ? 3.665 3.223 -7.803 1.00 92.69 103 ALA A O 1
ATOM 786 N N . MET A 1 104 ? 3.773 2.439 -9.899 1.00 89.19 104 MET A N 1
ATOM 787 C CA . MET A 1 104 ? 4.475 3.606 -10.433 1.00 89.19 104 MET A CA 1
ATOM 788 C C . MET A 1 104 ? 3.636 4.885 -10.375 1.00 89.19 104 MET A C 1
ATOM 790 O O . MET A 1 104 ? 4.198 5.953 -10.113 1.00 89.19 104 MET A O 1
ATOM 794 N N . GLU A 1 105 ? 2.324 4.800 -10.579 1.00 89.69 105 GLU A N 1
ATOM 795 C CA . GLU A 1 105 ? 1.406 5.931 -10.421 1.00 89.69 105 GLU A CA 1
ATOM 796 C C . GLU A 1 105 ? 1.384 6.444 -8.979 1.00 89.69 105 GLU A C 1
ATOM 798 O O . GLU A 1 105 ? 1.442 7.654 -8.758 1.00 89.69 105 GLU A O 1
ATOM 803 N N . LEU A 1 106 ? 1.430 5.541 -7.996 1.00 90.25 106 LEU A N 1
ATOM 804 C CA . LEU A 1 106 ? 1.402 5.898 -6.577 1.00 90.25 106 LEU A CA 1
ATOM 805 C C . LEU A 1 106 ? 2.683 6.589 -6.084 1.00 90.25 106 LEU A C 1
ATOM 807 O O . LEU A 1 106 ? 2.615 7.501 -5.258 1.00 90.25 106 LEU A O 1
ATOM 811 N N . ILE A 1 107 ? 3.864 6.172 -6.560 1.00 86.94 107 ILE A N 1
ATOM 812 C CA . ILE A 1 107 ? 5.156 6.675 -6.038 1.00 86.94 107 ILE A CA 1
ATOM 813 C C . ILE A 1 107 ? 5.943 7.547 -7.025 1.00 86.94 107 ILE A C 1
ATOM 815 O O . ILE A 1 107 ? 7.017 8.072 -6.700 1.00 86.94 107 ILE A O 1
ATOM 819 N N . SER A 1 108 ? 5.472 7.678 -8.265 1.00 79.56 108 SER A N 1
ATOM 820 C CA . SER A 1 108 ? 6.114 8.448 -9.340 1.00 79.56 108 SER A CA 1
ATOM 821 C C . SER A 1 108 ? 5.114 8.990 -10.386 1.00 79.56 108 SER A C 1
ATOM 823 O O . SER A 1 108 ? 5.395 8.912 -11.587 1.00 79.56 108 SER A O 1
ATOM 825 N N . PRO A 1 109 ? 4.015 9.658 -9.981 1.00 61.66 109 PRO A N 1
ATOM 826 C CA . PRO A 1 109 ? 2.904 10.029 -10.875 1.00 61.66 109 PRO A CA 1
ATOM 827 C C . PRO A 1 109 ? 3.328 10.871 -12.095 1.00 61.66 109 PRO A C 1
ATOM 829 O O . PRO A 1 109 ? 2.871 10.661 -13.214 1.00 61.66 109 PRO A O 1
ATOM 832 N N . LYS A 1 110 ? 4.302 11.783 -11.939 1.00 58.53 110 LYS A N 1
ATOM 833 C CA . LYS A 1 110 ? 4.802 12.623 -13.051 1.00 58.53 110 LYS A CA 1
ATOM 834 C C . LYS A 1 110 ? 5.592 11.856 -14.122 1.00 58.53 110 LYS A C 1
ATOM 836 O O . LYS A 1 110 ? 5.793 12.385 -15.212 1.00 58.53 110 LYS A O 1
ATOM 841 N N . LYS A 1 111 ? 6.095 10.651 -13.826 1.00 54.22 111 LYS A N 1
ATOM 842 C CA . LYS A 1 111 ? 6.785 9.820 -14.825 1.00 54.22 111 LYS A CA 1
ATOM 843 C C . LYS A 1 111 ? 5.803 9.082 -15.730 1.00 54.22 111 LYS A C 1
ATOM 845 O O . LYS A 1 111 ? 6.142 8.909 -16.896 1.00 54.22 111 LYS A O 1
ATOM 850 N N . MET 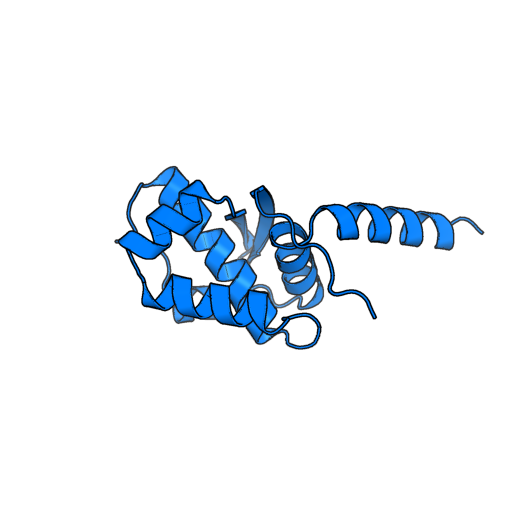A 1 112 ? 4.616 8.721 -15.238 1.00 50.91 112 MET A N 1
ATOM 851 C CA . MET A 1 112 ? 3.589 8.068 -16.058 1.00 50.91 112 MET A CA 1
ATOM 852 C C . MET A 1 112 ? 3.031 8.992 -17.132 1.00 50.91 112 MET A C 1
ATOM 854 O O . MET A 1 112 ? 3.026 8.610 -18.298 1.00 50.91 112 MET A O 1
ATOM 858 N N . ALA A 1 113 ? 2.755 10.255 -16.791 1.00 52.78 113 ALA A N 1
ATOM 859 C CA . ALA A 1 113 ? 2.391 11.268 -17.785 1.00 52.78 113 ALA A CA 1
ATOM 860 C C . ALA A 1 113 ? 3.429 11.381 -18.924 1.00 52.78 113 ALA A C 1
ATOM 862 O O . ALA A 1 113 ? 3.095 11.650 -20.069 1.00 52.78 113 ALA A O 1
ATOM 863 N N . ARG A 1 114 ? 4.716 11.135 -18.634 1.00 45.22 114 ARG A N 1
ATOM 864 C CA . ARG A 1 114 ? 5.781 11.131 -19.649 1.00 45.22 114 ARG A CA 1
ATOM 865 C C . ARG A 1 114 ? 5.874 9.814 -20.429 1.00 45.22 114 ARG A C 1
ATOM 867 O O . ARG A 1 114 ? 6.345 9.843 -21.560 1.00 45.22 114 ARG A O 1
ATOM 874 N N . PHE A 1 115 ? 5.498 8.684 -19.829 1.00 49.75 115 PHE A N 1
ATOM 875 C CA . PHE A 1 115 ? 5.491 7.373 -20.484 1.00 49.75 115 PHE A CA 1
ATOM 876 C C . PHE A 1 115 ? 4.330 7.276 -21.482 1.00 49.75 115 PHE A C 1
ATOM 878 O O . PHE A 1 115 ? 4.577 6.965 -22.642 1.00 49.75 115 PHE A O 1
ATOM 885 N N . GLN A 1 116 ? 3.119 7.677 -21.077 1.00 52.34 116 GLN A N 1
ATOM 886 C CA . GLN A 1 116 ? 1.931 7.730 -21.942 1.00 52.34 116 GLN A CA 1
ATOM 887 C C . GLN A 1 116 ? 2.155 8.628 -23.171 1.00 52.34 116 GLN A C 1
ATOM 889 O O . GLN A 1 116 ? 2.031 8.157 -24.300 1.00 52.34 116 GLN A O 1
ATOM 894 N N . ASN A 1 117 ? 2.659 9.854 -22.972 1.00 50.94 117 ASN A N 1
ATOM 895 C CA . ASN A 1 117 ? 2.971 10.768 -24.081 1.00 50.94 117 ASN A CA 1
ATOM 896 C C . ASN A 1 117 ? 4.003 10.192 -25.071 1.00 50.94 117 ASN A C 1
ATOM 898 O O . ASN A 1 117 ? 4.038 10.580 -26.238 1.00 50.94 117 ASN A O 1
ATOM 902 N N . ARG A 1 118 ? 4.889 9.294 -24.618 1.00 50.38 118 ARG A N 1
ATOM 903 C CA . ARG A 1 118 ? 5.928 8.691 -25.465 1.00 50.38 118 ARG A CA 1
ATOM 904 C C . ARG A 1 118 ? 5.404 7.489 -26.250 1.00 50.38 118 ARG A C 1
ATOM 906 O O . ARG A 1 118 ? 5.842 7.304 -27.380 1.00 50.38 118 ARG A O 1
ATOM 913 N N . SER A 1 119 ? 4.477 6.723 -25.678 1.00 53.00 119 SER A N 1
ATOM 914 C CA . SER A 1 119 ? 3.793 5.616 -26.355 1.00 53.00 119 SER A CA 1
ATOM 915 C C . SER A 1 119 ? 2.871 6.119 -27.471 1.00 53.00 119 SER A C 1
ATOM 917 O O . SER A 1 119 ? 2.925 5.597 -28.580 1.00 53.00 119 SER A O 1
ATOM 919 N N . GLU A 1 120 ? 2.125 7.203 -27.233 1.00 49.47 120 GLU A N 1
ATOM 920 C CA . GLU A 1 120 ? 1.281 7.851 -28.253 1.00 49.47 120 GLU A CA 1
ATOM 921 C C . GLU A 1 120 ? 2.109 8.432 -29.411 1.00 49.47 120 GLU A C 1
ATOM 923 O O . GLU A 1 120 ? 1.744 8.304 -30.576 1.00 49.47 120 GLU A O 1
ATOM 928 N N . SER A 1 121 ? 3.285 8.996 -29.111 1.00 51.75 121 SER A N 1
ATOM 929 C CA . SER A 1 121 ? 4.205 9.527 -30.130 1.00 51.75 121 SER A CA 1
ATOM 930 C C . SER A 1 121 ? 4.874 8.440 -30.986 1.00 51.75 121 SER A C 1
ATOM 932 O O . SER A 1 121 ? 5.396 8.746 -32.055 1.00 51.75 121 SER A O 1
ATOM 934 N N . ALA A 1 122 ? 4.913 7.190 -30.514 1.00 51.16 122 ALA A N 1
ATOM 935 C CA . ALA A 1 122 ? 5.539 6.066 -31.214 1.00 51.16 122 ALA A CA 1
ATOM 936 C C . ALA A 1 122 ? 4.553 5.263 -32.080 1.00 51.16 122 ALA A C 1
ATOM 938 O O . ALA A 1 122 ? 4.987 4.535 -32.965 1.00 51.16 122 ALA A O 1
ATOM 939 N N . GLN A 1 123 ? 3.244 5.399 -31.844 1.00 48.19 123 GLN A N 1
ATOM 940 C CA . GLN A 1 123 ? 2.185 4.772 -32.648 1.00 48.19 123 GLN A CA 1
ATOM 941 C C . GLN A 1 123 ? 1.683 5.665 -33.797 1.00 48.19 123 GLN A C 1
ATOM 943 O O . GLN A 1 123 ? 0.854 5.231 -34.593 1.00 48.19 123 GLN A O 1
ATOM 948 N N . GLY A 1 124 ? 2.175 6.904 -33.887 1.00 48.69 124 GLY A N 1
ATOM 949 C CA . GLY A 1 124 ? 1.764 7.901 -34.877 1.00 48.69 124 GLY A CA 1
ATOM 950 C C . GLY A 1 124 ? 2.773 8.175 -35.996 1.00 48.69 124 GLY A C 1
ATOM 951 O O . GLY A 1 124 ? 2.756 9.289 -36.517 1.00 48.69 124 GLY A O 1
ATOM 952 N N . ASN A 1 125 ? 3.659 7.232 -36.339 1.00 36.81 125 ASN A N 1
ATOM 953 C CA . ASN A 1 125 ? 4.625 7.406 -37.433 1.00 36.81 125 ASN A CA 1
ATOM 954 C C . ASN A 1 125 ? 4.800 6.136 -38.270 1.00 36.81 125 ASN A C 1
ATOM 956 O O . ASN A 1 125 ? 5.113 5.085 -37.667 1.00 36.81 125 ASN A O 1
#